Protein AF-A0A1D8IPG1-F1 (afdb_monomer)

InterPro domains:
  IPR022675 Glucose-6-phosphate dehydrogenase, C-terminal [PF02781] (2-100)

Mean predicted aligned error: 6.24 Å

Radius of gyration: 19.74 Å; Cα contacts (8 Å, |Δi|>4): 191; chains: 1; bounding box: 50×39×51 Å

Organism: NCBI:txid2819280

Secondary structure (DSSP, 8-state):
-EEE--TTGGGSTT--TT----SEEE--EE--SGGGTT-EE--EEESS-SS--EEEEEEPPPPSS-SSTT-S-SSS--SEEEEEEESS-EEEEEEEEEPSSSS--EEEEE--B-----

Foldseek 3Di:
DDFDDDPCNCVDPPHPVPDPDGQKDWDWDADPDPVRVPNTDIDIDGPPDPDDWDKDKAADDQDPDDQFPCSPPPDDTAWIWIFTPPPATWTWTWHWDADPDPHRHTDTDIDTDHDDDD

Solvent-accessible surface area (backbone atoms only — not comparable to full-atom values): 7462 Å² total; per-residue (Å²): 120,49,74,39,64,59,95,62,54,52,72,40,90,93,43,50,81,84,61,84,72,68,41,26,43,38,42,81,40,73,52,98,42,87,92,34,62,96,43,72,50,70,61,71,53,64,61,94,56,101,65,87,67,44,70,48,80,46,77,44,79,72,69,92,69,74,85,29,85,56,56,68,63,92,69,77,81,53,40,29,39,39,36,31,66,33,88,55,66,36,47,25,53,26,42,73,40,78,46,92,69,93,57,61,38,58,47,81,44,72,49,77,47,79,71,80,83,128

Sequence (118 aa):
MVRGQYAGYRKEPGVARESDVEALCALRLFIASWRWQGRAVVPVSGKYLAASMANVMVELKPRPQKLFDDSVPMAGLANYLHLRLSPNLVVAPAARVERAGIESVGDLHEFYLRILVA

pLDDT: mean 89.09, std 10.63, range [51.56, 97.62]

Nearest PDB structures (foldseek):
  9emn-assembly1_D  TM=8.045E-01  e=1.980E-03  Synechocystis sp. PCC 6803 substr. Kazusa
  7uc2-assembly1_D  TM=8.934E-01  e=8.332E-03  Homo sapiens
  7snh-assembly1_D  TM=9.017E-01  e=1.161E-02  Homo sapiens
  1dpg-assembly1_B  TM=8.800E-01  e=3.916E-02  Leuconostoc mesenteroides
  2dpg-assembly1_A-2  TM=8.200E-01  e=4.373E-02  Leuconostoc mesenteroides

Structure (mmCIF, N/CA/C/O backbone):
data_AF-A0A1D8IPG1-F1
#
_entry.id   AF-A0A1D8IPG1-F1
#
loop_
_atom_site.group_PDB
_atom_site.id
_atom_site.type_symbol
_atom_site.label_atom_id
_atom_site.label_alt_id
_atom_site.label_comp_id
_atom_site.label_asym_id
_atom_site.label_entity_id
_atom_site.label_seq_id
_atom_site.pdbx_PDB_ins_code
_atom_site.Cartn_x
_atom_site.Cartn_y
_atom_site.Cartn_z
_atom_site.occupancy
_atom_site.B_iso_or_equiv
_atom_site.auth_seq_id
_atom_site.auth_comp_id
_atom_site.auth_asym_id
_atom_site.auth_atom_id
_atom_site.pdbx_PDB_model_num
ATOM 1 N N . MET A 1 1 ? -12.497 -8.182 0.496 1.00 93.44 1 MET A N 1
ATOM 2 C CA . MET A 1 1 ? -12.132 -7.258 1.590 1.00 93.44 1 MET A CA 1
ATOM 3 C C . MET A 1 1 ? -11.564 -8.089 2.722 1.00 93.44 1 MET A C 1
ATOM 5 O O . MET A 1 1 ? -12.099 -9.162 2.965 1.00 93.44 1 MET A O 1
ATOM 9 N N . VAL A 1 2 ? -10.504 -7.616 3.373 1.00 96.88 2 VAL A N 1
ATOM 10 C CA . VAL A 1 2 ? -9.969 -8.215 4.604 1.00 96.88 2 VAL A CA 1
ATOM 11 C C . VAL A 1 2 ? -10.180 -7.220 5.736 1.00 96.88 2 VAL A C 1
ATOM 13 O O . VAL A 1 2 ? -9.931 -6.028 5.564 1.00 96.88 2 VAL A O 1
ATOM 16 N N . ARG A 1 3 ? -10.662 -7.714 6.874 1.00 97.06 3 ARG A N 1
ATOM 17 C CA . ARG A 1 3 ? -10.938 -6.933 8.080 1.00 97.06 3 ARG A CA 1
ATOM 18 C C . ARG A 1 3 ? -10.275 -7.611 9.265 1.00 97.06 3 ARG A C 1
ATOM 20 O O . ARG A 1 3 ? -10.149 -8.834 9.274 1.00 97.06 3 ARG A O 1
ATOM 27 N N . GLY A 1 4 ? -9.841 -6.823 10.235 1.00 95.50 4 GLY A N 1
ATOM 28 C CA . GLY A 1 4 ? -9.163 -7.337 11.413 1.00 95.50 4 GLY A CA 1
ATOM 29 C C . GLY A 1 4 ? -9.410 -6.478 12.638 1.00 95.50 4 GLY A C 1
ATOM 30 O O . GLY A 1 4 ? -9.739 -5.296 12.548 1.00 95.50 4 GLY A O 1
ATOM 31 N N . GLN A 1 5 ? -9.215 -7.093 13.793 1.00 97.19 5 GLN A N 1
ATOM 32 C CA . GLN A 1 5 ? -9.272 -6.461 15.098 1.00 97.19 5 GLN A CA 1
ATOM 33 C C . GLN A 1 5 ? -8.048 -6.948 15.880 1.00 97.19 5 GLN A C 1
ATOM 35 O O . GLN A 1 5 ? -7.743 -8.141 15.854 1.00 97.19 5 GLN A O 1
ATOM 40 N N . TYR A 1 6 ? -7.295 -6.043 16.511 1.00 96.06 6 TYR A N 1
ATOM 41 C CA . TYR A 1 6 ? -6.081 -6.437 17.228 1.00 96.06 6 TYR A CA 1
ATOM 42 C C . TYR A 1 6 ? -6.417 -7.149 18.543 1.00 96.06 6 TYR A C 1
ATOM 44 O O . TYR A 1 6 ? -7.470 -6.930 19.152 1.00 96.06 6 TYR A O 1
ATOM 52 N N . ALA A 1 7 ? -5.496 -7.998 19.001 1.00 95.31 7 ALA A N 1
ATOM 53 C CA . ALA A 1 7 ? -5.647 -8.712 20.261 1.00 95.31 7 ALA A CA 1
ATOM 54 C C . ALA A 1 7 ? -5.772 -7.722 21.431 1.00 95.31 7 ALA A C 1
ATOM 56 O O . ALA A 1 7 ? -4.876 -6.922 21.675 1.00 95.31 7 ALA A O 1
ATOM 57 N N . GLY A 1 8 ? -6.887 -7.789 22.161 1.00 94.75 8 GLY A N 1
ATOM 58 C CA . GLY A 1 8 ? -7.164 -6.898 23.290 1.00 94.75 8 GLY A CA 1
ATOM 59 C C . GLY A 1 8 ? -8.069 -5.703 22.981 1.00 94.75 8 GLY A C 1
ATOM 60 O O . GLY A 1 8 ? -8.500 -5.064 23.930 1.00 94.75 8 GLY A O 1
ATOM 61 N N . TYR A 1 9 ? -8.458 -5.454 21.724 1.00 96.44 9 TYR A N 1
ATOM 62 C CA . TYR A 1 9 ? -9.351 -4.336 21.365 1.00 96.44 9 TYR A CA 1
ATOM 63 C C . TYR A 1 9 ? -10.650 -4.285 22.190 1.00 96.44 9 TYR A C 1
ATOM 65 O O . TYR A 1 9 ? -11.039 -3.235 22.683 1.00 96.44 9 TYR A O 1
ATOM 73 N N . ARG A 1 10 ? -11.298 -5.434 22.424 1.00 96.19 10 ARG A N 1
ATOM 74 C CA . ARG A 1 10 ? -12.523 -5.543 23.249 1.00 96.19 10 ARG A CA 1
ATOM 75 C C . ARG A 1 10 ? -12.315 -5.271 24.744 1.00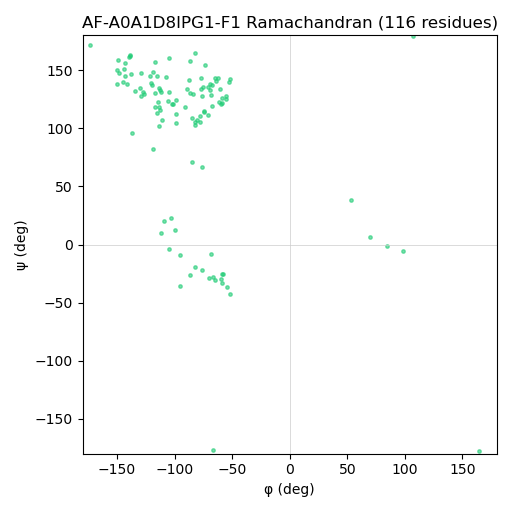 96.19 10 ARG A C 1
ATOM 77 O O . ARG A 1 10 ? -13.284 -5.244 25.494 1.00 96.19 10 ARG A O 1
ATOM 84 N N . LYS A 1 11 ? -11.063 -5.138 25.191 1.00 96.19 11 LYS A N 1
ATOM 85 C CA . LYS A 1 11 ? -10.704 -4.783 26.572 1.00 96.19 11 LYS A CA 1
ATOM 86 C C . LYS A 1 11 ? -10.464 -3.280 26.738 1.00 96.19 11 LYS A C 1
ATOM 88 O O . LYS A 1 11 ? -10.301 -2.836 27.870 1.00 96.19 11 LYS A O 1
ATOM 93 N N . GLU A 1 12 ? -10.417 -2.517 25.645 1.00 96.06 12 GLU A N 1
ATOM 94 C CA . GLU A 1 12 ? -10.227 -1.069 25.694 1.00 96.06 12 GLU A CA 1
ATOM 95 C C . GLU A 1 12 ? -11.412 -0.377 26.388 1.00 96.06 12 GLU A C 1
ATOM 97 O O . GLU A 1 12 ? -12.568 -0.773 26.180 1.00 96.06 12 GLU A O 1
ATOM 102 N N . PRO A 1 13 ? -11.168 0.685 27.176 1.00 96.44 13 PRO A N 1
ATOM 103 C CA . PRO A 1 13 ? -12.237 1.470 27.779 1.00 96.44 13 PRO A CA 1
ATOM 104 C C . PRO A 1 13 ? -13.215 1.999 26.720 1.00 96.44 13 PRO A C 1
ATOM 106 O O . PRO A 1 13 ? -12.817 2.630 25.743 1.00 96.44 13 PRO A O 1
ATOM 109 N N . GLY A 1 14 ? -14.510 1.752 26.920 1.00 95.31 14 GLY A N 1
ATOM 110 C CA . GLY A 1 14 ? -15.569 2.208 26.012 1.00 95.31 14 GLY A CA 1
ATOM 111 C C . GLY A 1 14 ? -15.834 1.304 24.801 1.00 95.31 14 GLY A C 1
ATOM 112 O O . GLY A 1 14 ? -16.754 1.592 24.038 1.00 95.31 14 GLY A O 1
ATOM 113 N N . VAL A 1 15 ? -15.100 0.198 24.625 1.00 96.25 15 VAL A N 1
ATOM 114 C CA . VAL A 1 15 ? -15.393 -0.795 23.578 1.00 96.25 15 VAL A CA 1
ATOM 115 C C . VAL A 1 15 ? -16.365 -1.857 24.102 1.00 96.25 15 VAL A C 1
ATOM 117 O O . VAL A 1 15 ? -16.200 -2.398 25.194 1.00 96.25 15 VAL A O 1
ATOM 120 N N . ALA A 1 16 ? -17.394 -2.181 23.314 1.00 96.62 16 ALA A N 1
ATOM 121 C CA . ALA A 1 16 ? -18.336 -3.247 23.651 1.00 96.62 16 ALA A CA 1
ATOM 122 C C . ALA A 1 16 ? -17.641 -4.623 23.682 1.00 96.62 16 ALA A C 1
ATOM 124 O O . ALA A 1 16 ? -16.835 -4.940 22.806 1.00 96.62 16 ALA A O 1
ATOM 125 N N . ARG A 1 17 ? -18.008 -5.477 24.650 1.00 94.31 17 ARG A N 1
ATOM 126 C CA . ARG A 1 17 ? -17.403 -6.816 24.830 1.00 94.31 17 ARG A CA 1
ATOM 127 C C . ARG A 1 17 ? -17.547 -7.707 23.592 1.00 94.31 17 ARG A C 1
ATOM 129 O O . ARG A 1 17 ? -16.622 -8.445 23.278 1.00 94.31 17 ARG A O 1
ATOM 136 N N . GLU A 1 18 ? -18.649 -7.557 22.859 1.00 95.69 18 GLU A N 1
ATOM 137 C CA . GLU A 1 18 ? -18.935 -8.273 21.607 1.00 95.69 18 GLU A CA 1
ATOM 138 C C . GLU A 1 18 ? -18.723 -7.401 20.358 1.00 95.69 18 GLU A C 1
ATOM 140 O O . GLU A 1 18 ? -19.313 -7.651 19.312 1.00 95.69 18 GLU A O 1
ATOM 145 N N . SER A 1 19 ? -17.905 -6.344 20.450 1.00 96.12 19 SER A N 1
ATOM 146 C CA . SER A 1 19 ? -17.660 -5.446 19.318 1.00 96.12 19 SER A CA 1
ATOM 147 C C . SER A 1 19 ? -17.088 -6.197 18.109 1.00 96.12 19 SER A C 1
ATOM 149 O O . SER A 1 19 ? -16.044 -6.857 18.201 1.00 96.12 19 SER A O 1
ATOM 151 N N . ASP A 1 20 ? -17.755 -6.032 16.968 1.00 93.50 20 ASP A N 1
ATOM 152 C CA . ASP A 1 20 ? -17.308 -6.473 15.640 1.00 93.50 20 ASP A CA 1
ATOM 153 C C . ASP A 1 20 ? -16.684 -5.321 14.828 1.00 93.50 20 ASP A C 1
ATOM 155 O O . ASP A 1 20 ? -16.466 -5.430 13.626 1.00 93.50 20 ASP A O 1
ATOM 159 N N . VAL A 1 21 ? -16.390 -4.188 15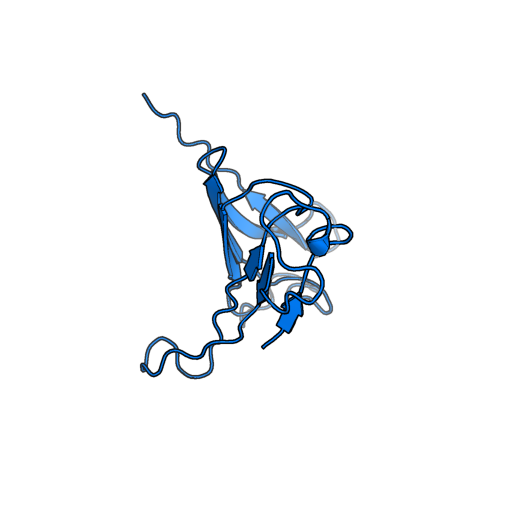.480 1.00 95.38 21 VAL A N 1
ATOM 160 C CA . VAL A 1 21 ? -15.762 -3.038 14.819 1.00 95.38 21 VAL A CA 1
ATOM 161 C C . VAL A 1 21 ? -14.324 -3.369 14.440 1.00 95.38 21 VAL A C 1
ATOM 163 O O . VAL A 1 21 ? -13.528 -3.870 15.242 1.00 95.38 21 VAL A O 1
ATOM 166 N N . GLU A 1 22 ? -13.977 -3.040 13.208 1.00 94.06 22 GLU A N 1
ATOM 167 C CA . GLU A 1 22 ? -12.663 -3.263 12.645 1.00 94.06 22 GLU A CA 1
ATOM 168 C C . GLU A 1 22 ? -11.639 -2.255 13.173 1.00 94.06 22 GLU A C 1
ATOM 170 O O . GLU A 1 22 ? -11.860 -1.044 13.186 1.00 94.06 22 GLU A O 1
ATOM 175 N N . ALA A 1 23 ? -10.459 -2.752 13.535 1.00 95.44 23 ALA A N 1
ATOM 176 C CA . ALA A 1 23 ? -9.278 -1.933 13.800 1.00 95.44 23 ALA A CA 1
ATOM 177 C C . ALA A 1 23 ? -8.249 -1.998 12.655 1.00 95.44 23 ALA A C 1
ATOM 179 O O . ALA A 1 23 ? -7.232 -1.310 12.719 1.00 95.44 23 ALA A O 1
ATOM 180 N N . LEU A 1 24 ? -8.503 -2.818 11.629 1.00 97.00 24 LEU A N 1
ATOM 181 C CA . LEU A 1 24 ? -7.721 -2.960 10.404 1.00 97.00 24 LEU A CA 1
ATOM 182 C C . LEU A 1 24 ? -8.647 -3.245 9.219 1.00 97.00 24 LEU A C 1
ATOM 184 O O . LEU A 1 24 ? -9.559 -4.066 9.323 1.00 97.00 24 LEU A O 1
ATOM 188 N N . CYS A 1 25 ? -8.362 -2.639 8.068 1.00 97.38 25 CYS A N 1
ATOM 189 C CA . CYS A 1 25 ? -9.038 -2.929 6.810 1.00 97.38 25 CYS A CA 1
ATOM 190 C C . CYS A 1 25 ? -8.055 -2.910 5.633 1.00 97.38 25 CYS A C 1
ATOM 192 O O . CYS A 1 25 ? -7.205 -2.023 5.532 1.00 97.38 25 CYS A O 1
ATOM 194 N N . ALA A 1 26 ? -8.202 -3.879 4.729 1.00 97.56 26 ALA A N 1
ATOM 195 C CA . ALA A 1 26 ? -7.542 -3.912 3.432 1.00 97.56 26 ALA A CA 1
ATOM 196 C C . ALA A 1 26 ? -8.572 -4.171 2.324 1.00 97.56 26 ALA A C 1
ATOM 198 O O . ALA A 1 26 ? -9.351 -5.136 2.360 1.00 97.56 26 ALA A O 1
ATOM 199 N N . LEU A 1 27 ? -8.565 -3.307 1.312 1.00 97.62 27 LEU A N 1
ATOM 200 C CA . LEU A 1 27 ? -9.502 -3.354 0.193 1.00 97.62 27 LEU A CA 1
ATOM 201 C C . LEU A 1 27 ? -8.748 -3.570 -1.108 1.00 97.62 27 LEU A C 1
ATOM 203 O O . LEU A 1 27 ? -7.636 -3.097 -1.267 1.00 97.62 27 LEU A O 1
ATOM 207 N N . ARG A 1 28 ? -9.376 -4.249 -2.067 1.00 97.31 28 ARG A N 1
ATOM 208 C CA . ARG A 1 28 ? -8.919 -4.266 -3.456 1.00 97.31 28 ARG A CA 1
ATOM 209 C C . ARG A 1 28 ? -9.943 -3.495 -4.266 1.00 97.31 28 ARG A C 1
ATOM 211 O O . ARG A 1 28 ? -11.056 -3.977 -4.452 1.00 97.31 28 ARG A O 1
ATOM 218 N N . LEU A 1 29 ? -9.577 -2.293 -4.684 1.00 97.25 29 LEU A N 1
ATOM 219 C CA . LEU A 1 29 ? -10.455 -1.371 -5.390 1.00 97.25 29 LEU A CA 1
ATOM 220 C C . LEU A 1 29 ? -10.043 -1.286 -6.854 1.00 97.25 29 LEU A C 1
ATOM 22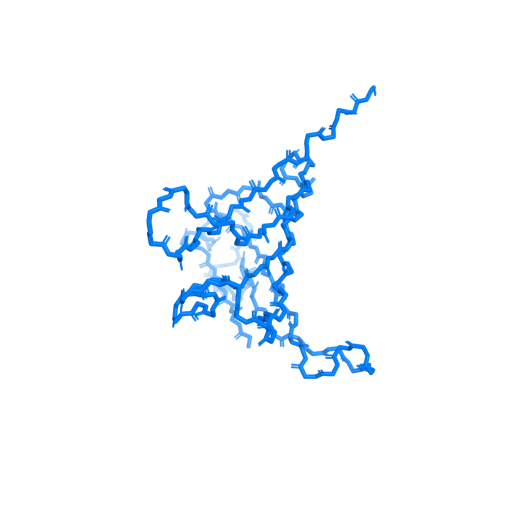2 O O . LEU A 1 29 ? -8.857 -1.314 -7.171 1.00 97.25 29 LEU A O 1
ATOM 226 N N . PHE A 1 30 ? -11.022 -1.149 -7.739 1.00 96.69 30 PHE A N 1
ATOM 227 C CA . PHE A 1 30 ? -10.796 -0.854 -9.148 1.00 96.69 30 PHE A CA 1
ATOM 228 C C . PHE A 1 30 ? -11.422 0.496 -9.459 1.00 96.69 30 PHE A C 1
ATOM 230 O O . PHE A 1 30 ? -12.573 0.749 -9.109 1.00 96.69 30 PHE A O 1
ATOM 237 N N . ILE A 1 31 ? -10.654 1.367 -10.106 1.00 96.12 31 ILE A N 1
ATOM 238 C CA . ILE A 1 31 ? -11.136 2.679 -10.527 1.00 96.12 31 ILE A CA 1
ATOM 239 C C . ILE A 1 31 ? -11.683 2.522 -11.944 1.00 96.12 31 ILE A C 1
ATOM 241 O O . ILE A 1 31 ? -10.948 2.159 -12.862 1.00 96.12 31 ILE A O 1
ATOM 245 N N . ALA A 1 32 ? -12.978 2.789 -12.116 1.00 95.88 32 ALA A N 1
ATOM 246 C CA . ALA A 1 32 ? -13.673 2.689 -13.396 1.00 95.88 32 ALA A CA 1
ATOM 247 C C . ALA A 1 32 ? -13.340 3.884 -14.307 1.00 95.88 32 ALA A C 1
ATOM 249 O O . ALA A 1 32 ? -14.177 4.737 -14.589 1.00 95.88 32 ALA A O 1
ATOM 250 N N . SER A 1 33 ? -12.088 3.969 -14.750 1.00 96.06 33 SER A N 1
ATOM 251 C CA . SER A 1 33 ? -11.652 4.935 -15.755 1.00 96.06 33 SER A CA 1
ATOM 252 C C . SER A 1 33 ? -10.607 4.332 -16.685 1.00 96.06 33 SER A C 1
ATOM 254 O O . SER A 1 33 ? -9.890 3.398 -16.320 1.00 96.06 33 SER A O 1
ATOM 256 N N . TRP A 1 34 ? -10.498 4.890 -17.893 1.00 96.12 34 TRP A N 1
ATOM 257 C CA . TRP A 1 34 ? -9.587 4.401 -18.936 1.00 96.12 34 TRP A CA 1
ATOM 258 C C . TRP A 1 34 ? -8.131 4.298 -18.451 1.00 96.12 34 TRP A C 1
ATOM 260 O O . TRP A 1 34 ? -7.415 3.360 -18.787 1.00 96.12 34 TRP A O 1
ATOM 270 N N . ARG A 1 35 ? -7.698 5.238 -17.602 1.00 95.62 35 ARG A N 1
ATOM 271 C CA . ARG A 1 35 ? -6.328 5.311 -17.080 1.00 95.62 35 ARG A CA 1
ATOM 272 C C . ARG A 1 35 ? -5.999 4.181 -16.102 1.00 95.62 35 ARG A C 1
ATOM 274 O O . ARG A 1 35 ? -4.834 3.800 -15.999 1.00 95.62 35 ARG A O 1
ATOM 281 N N . TRP A 1 36 ? -7.003 3.671 -15.388 1.00 93.44 36 TRP A N 1
ATOM 282 C CA . TRP A 1 36 ? -6.866 2.668 -14.324 1.00 93.44 36 TRP A CA 1
ATOM 283 C C . TRP A 1 36 ? -7.477 1.311 -14.691 1.00 93.44 36 TRP A C 1
ATOM 285 O O . TRP A 1 36 ? -7.572 0.420 -13.846 1.00 93.44 36 TRP A O 1
ATOM 295 N N . GLN A 1 37 ? -7.864 1.121 -15.952 1.00 94.50 37 GLN A N 1
ATOM 296 C CA . GLN A 1 37 ? -8.485 -0.112 -16.414 1.00 94.50 37 GLN A CA 1
ATOM 297 C C . GLN A 1 37 ? -7.608 -1.336 -16.099 1.00 94.50 37 GLN A C 1
ATOM 299 O O . GLN A 1 37 ? -6.425 -1.400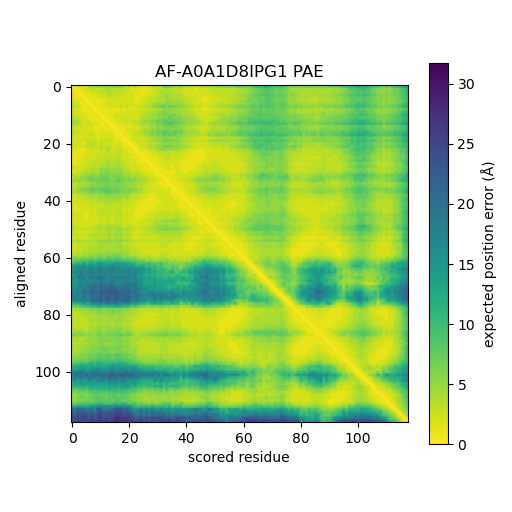 -16.444 1.00 94.50 37 GLN A O 1
ATOM 304 N N . GLY A 1 38 ? -8.196 -2.309 -15.397 1.00 92.56 38 GLY A N 1
ATOM 305 C CA . GLY A 1 38 ? -7.516 -3.538 -14.979 1.00 92.56 38 GLY A CA 1
ATOM 306 C C . GLY A 1 38 ? -6.444 -3.356 -13.895 1.00 92.56 38 GLY A C 1
ATOM 307 O O . GLY A 1 38 ? -5.746 -4.317 -13.576 1.00 92.56 38 GLY A O 1
ATOM 308 N N . ARG A 1 39 ? -6.287 -2.156 -13.315 1.00 94.31 39 ARG A N 1
ATOM 309 C CA . ARG A 1 39 ? -5.319 -1.872 -12.245 1.00 94.31 39 ARG A CA 1
ATOM 310 C C . ARG A 1 39 ? -6.043 -1.725 -10.913 1.00 94.31 39 ARG A C 1
ATOM 312 O O . ARG A 1 39 ? -6.944 -0.904 -10.774 1.00 94.31 39 ARG A O 1
ATOM 319 N N . ALA A 1 40 ? -5.640 -2.539 -9.942 1.00 95.19 40 ALA A N 1
ATOM 320 C CA . ALA A 1 40 ? -6.180 -2.464 -8.595 1.00 95.19 40 ALA A CA 1
ATOM 321 C C . ALA A 1 40 ? -5.396 -1.452 -7.751 1.00 95.19 40 ALA A C 1
ATOM 323 O O . ALA A 1 40 ? -4.170 -1.403 -7.825 1.00 95.19 40 ALA A O 1
ATOM 324 N N . VAL A 1 41 ? -6.107 -0.705 -6.913 1.00 96.31 41 VAL A N 1
ATOM 325 C CA . VAL A 1 41 ? -5.544 0.070 -5.806 1.00 96.31 41 VAL A CA 1
ATOM 326 C C . VAL A 1 41 ? -5.861 -0.678 -4.518 1.00 96.31 41 VAL A C 1
ATOM 328 O O . VAL A 1 41 ? -7.000 -1.104 -4.310 1.00 96.31 41 VAL A O 1
ATOM 331 N N . VAL A 1 42 ? -4.851 -0.866 -3.669 1.00 96.94 42 VAL A N 1
ATOM 332 C CA . VAL A 1 42 ? -4.976 -1.649 -2.434 1.00 96.94 42 VAL A CA 1
ATOM 333 C C . VAL A 1 42 ? -4.694 -0.762 -1.222 1.00 96.94 42 VAL A C 1
ATOM 335 O O . VAL A 1 42 ? -3.563 -0.742 -0.741 1.00 96.94 42 VAL A O 1
ATOM 338 N N . PRO A 1 43 ? -5.675 0.020 -0.733 1.00 96.94 43 PRO A N 1
ATOM 339 C CA . PRO A 1 43 ? -5.497 0.744 0.514 1.00 96.94 43 PRO A CA 1
ATOM 340 C C . PRO A 1 43 ? -5.515 -0.237 1.690 1.00 96.94 43 PRO A C 1
ATOM 342 O O . PRO A 1 43 ? -6.374 -1.122 1.771 1.00 96.94 43 PRO A O 1
ATOM 345 N N . VAL A 1 44 ? -4.575 -0.041 2.612 1.00 97.00 44 VAL A N 1
ATOM 346 C CA . VAL A 1 44 ? -4.500 -0.745 3.892 1.00 97.00 44 VAL A CA 1
ATOM 347 C C . VAL A 1 44 ? -4.397 0.298 4.994 1.00 97.00 44 VAL A C 1
ATOM 349 O O . VAL A 1 44 ? -3.590 1.220 4.908 1.00 97.00 44 VAL A O 1
ATOM 352 N N . SER A 1 45 ? -5.219 0.162 6.028 1.00 97.31 45 SER A N 1
ATOM 353 C CA . SER A 1 45 ? -5.175 1.024 7.207 1.00 97.31 45 SER A CA 1
ATOM 354 C C . SER A 1 45 ? -5.477 0.207 8.454 1.00 97.31 45 SER A C 1
ATOM 356 O O . SER A 1 45 ? -6.281 -0.725 8.404 1.00 97.31 45 SER A O 1
ATOM 358 N N . GLY A 1 46 ? -4.842 0.545 9.574 1.00 97.00 46 GLY A N 1
ATOM 359 C CA . GLY A 1 46 ? -5.129 -0.097 10.847 1.00 97.00 46 GLY A CA 1
ATOM 360 C C . GLY A 1 46 ? -4.422 0.535 12.040 1.00 97.00 46 GLY A C 1
ATOM 361 O O . GLY A 1 46 ? -3.563 1.403 11.892 1.00 97.00 46 GLY A O 1
ATOM 362 N N . LYS A 1 47 ? -4.806 0.082 13.234 1.00 95.94 47 LYS A N 1
ATOM 363 C CA . LYS A 1 47 ? -4.202 0.432 14.528 1.00 95.94 47 LYS A CA 1
ATOM 364 C C . LYS A 1 47 ? -3.346 -0.722 15.051 1.00 95.94 47 LYS A C 1
ATOM 366 O O . LYS A 1 47 ? -3.534 -1.861 14.634 1.00 95.94 47 LYS A O 1
ATOM 371 N N . TYR A 1 48 ? -2.429 -0.419 15.977 1.00 95.38 48 TYR A N 1
ATOM 372 C CA . TYR A 1 48 ? -1.486 -1.395 16.550 1.00 95.38 48 TYR A CA 1
ATOM 373 C C . TYR A 1 48 ? -0.688 -2.164 15.480 1.00 95.38 48 TYR A C 1
ATOM 375 O O . TYR A 1 48 ? -0.426 -3.358 15.597 1.00 95.38 48 TYR A O 1
ATOM 383 N N . LEU A 1 49 ? -0.310 -1.452 14.416 1.00 95.38 49 LEU A N 1
ATOM 384 C CA . LEU A 1 49 ? 0.607 -1.940 13.391 1.00 95.38 49 LEU A CA 1
ATOM 385 C C . LEU A 1 49 ? 2.063 -1.760 13.842 1.00 95.38 49 LEU A C 1
ATOM 387 O O . LEU A 1 49 ? 2.347 -0.994 14.760 1.00 95.38 49 LEU A O 1
ATOM 391 N N . ALA A 1 50 ? 2.992 -2.430 13.155 1.00 95.31 50 ALA A N 1
ATOM 392 C CA . ALA A 1 50 ? 4.421 -2.397 13.478 1.00 95.31 50 ALA A CA 1
ATOM 393 C C . ALA A 1 50 ? 5.041 -0.984 13.455 1.00 95.31 50 ALA A C 1
ATOM 395 O O . ALA A 1 50 ? 6.039 -0.743 14.129 1.00 95.31 50 ALA A O 1
ATOM 396 N N . ALA A 1 51 ? 4.465 -0.052 12.689 1.00 95.38 51 ALA A N 1
ATOM 397 C CA . ALA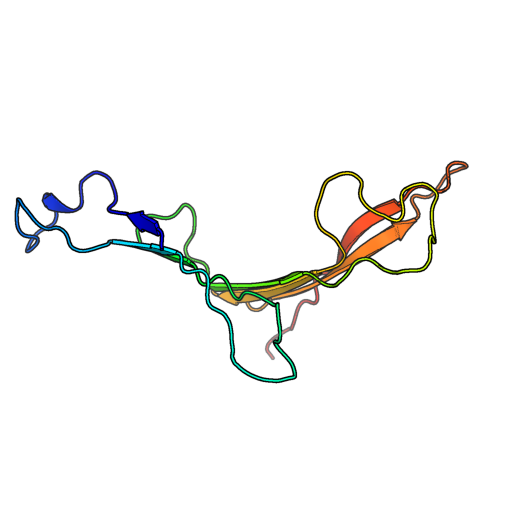 A 1 51 ? 4.896 1.340 12.637 1.00 95.38 51 ALA A CA 1
ATOM 398 C C . ALA A 1 51 ? 3.722 2.280 12.327 1.00 95.38 51 ALA A C 1
ATOM 400 O O . ALA A 1 51 ? 2.795 1.915 11.601 1.00 95.38 51 ALA A O 1
ATOM 401 N N . SER A 1 52 ? 3.800 3.515 12.832 1.00 96.44 52 SER A N 1
ATOM 402 C CA . SER A 1 52 ? 2.938 4.616 12.392 1.00 96.44 52 SER A CA 1
ATOM 403 C C . SER A 1 52 ? 3.525 5.225 11.121 1.00 96.44 52 SER A C 1
ATOM 405 O O . SER A 1 52 ? 4.562 5.888 11.163 1.00 96.44 52 SER A O 1
ATOM 407 N N . MET A 1 53 ? 2.903 4.943 9.978 1.00 96.25 53 MET A N 1
ATOM 408 C CA . MET A 1 53 ? 3.394 5.369 8.671 1.00 96.25 53 MET A CA 1
ATOM 409 C C . MET A 1 53 ? 2.229 5.581 7.709 1.00 96.25 53 MET A C 1
ATOM 411 O O . MET A 1 53 ? 1.316 4.759 7.642 1.00 96.25 53 MET A O 1
ATOM 415 N N . ALA A 1 54 ? 2.300 6.651 6.924 1.00 97.38 54 ALA A N 1
ATOM 416 C CA . ALA A 1 54 ? 1.480 6.825 5.734 1.00 97.38 54 ALA A CA 1
ATOM 417 C C . ALA A 1 54 ? 2.399 6.780 4.515 1.00 97.38 54 ALA A C 1
ATOM 419 O O . ALA A 1 54 ? 3.267 7.641 4.362 1.00 97.38 54 ALA A O 1
ATOM 420 N N . ASN A 1 55 ? 2.238 5.774 3.658 1.00 96.06 55 ASN A N 1
ATOM 421 C CA . ASN A 1 55 ? 2.992 5.668 2.418 1.00 96.06 55 ASN A CA 1
ATOM 422 C C . ASN A 1 55 ? 2.118 5.212 1.246 1.00 96.06 55 ASN A C 1
ATOM 424 O O . ASN A 1 55 ? 1.017 4.689 1.411 1.00 96.06 55 ASN A O 1
ATOM 428 N N . VAL A 1 56 ? 2.628 5.451 0.045 1.00 97.19 56 VAL A N 1
ATOM 429 C CA . VAL A 1 56 ? 2.069 4.995 -1.221 1.00 97.19 56 VAL A CA 1
ATOM 430 C C . VAL A 1 56 ? 3.180 4.270 -1.961 1.00 97.19 56 VAL A C 1
ATOM 432 O O . VAL A 1 56 ? 4.282 4.797 -2.108 1.00 97.19 56 VAL A O 1
ATOM 435 N N . MET A 1 57 ? 2.878 3.065 -2.432 1.00 96.06 57 MET A N 1
ATOM 436 C CA . MET A 1 57 ? 3.758 2.290 -3.296 1.00 96.06 57 MET A CA 1
ATOM 437 C C . MET A 1 57 ? 3.097 2.153 -4.663 1.00 96.06 57 MET A C 1
ATOM 439 O O . MET A 1 57 ? 1.974 1.659 -4.764 1.00 96.06 57 MET A O 1
ATOM 443 N N . VAL A 1 58 ? 3.784 2.594 -5.714 1.00 95.50 58 VAL A N 1
ATOM 444 C CA . VAL A 1 58 ? 3.334 2.438 -7.100 1.00 95.50 58 VAL A CA 1
ATOM 445 C C . VAL A 1 58 ? 4.292 1.502 -7.813 1.00 95.50 58 VAL A C 1
ATOM 447 O O . VAL A 1 58 ? 5.379 1.911 -8.209 1.00 95.50 58 VAL A O 1
ATOM 450 N N . GLU A 1 59 ? 3.888 0.251 -7.994 1.00 92.88 59 GLU A N 1
ATOM 451 C CA . GLU A 1 59 ? 4.636 -0.697 -8.816 1.00 92.88 59 GLU A CA 1
ATOM 452 C C . GLU A 1 59 ? 4.418 -0.397 -10.306 1.00 92.88 59 GLU A C 1
ATOM 454 O O . GLU A 1 59 ? 3.285 -0.265 -10.788 1.00 92.88 59 GLU A O 1
ATOM 459 N N . LEU A 1 60 ? 5.514 -0.262 -11.047 1.00 90.81 60 LEU A N 1
ATOM 460 C CA . LEU A 1 60 ? 5.504 -0.026 -12.484 1.00 90.81 60 LEU A CA 1
ATOM 461 C C . LEU A 1 60 ? 5.431 -1.356 -13.233 1.00 90.81 60 LEU A C 1
ATOM 463 O O . LEU A 1 60 ? 5.808 -2.412 -12.733 1.00 90.81 60 LEU A O 1
ATOM 467 N N . LYS A 1 61 ? 4.960 -1.316 -14.481 1.00 86.69 61 LYS A N 1
ATOM 468 C CA . LYS A 1 61 ? 5.017 -2.508 -15.332 1.00 86.69 61 LYS A CA 1
ATOM 469 C C . LYS A 1 61 ? 6.488 -2.901 -15.554 1.00 86.69 61 LYS A C 1
ATOM 471 O O . LYS A 1 61 ? 7.310 -2.001 -15.758 1.00 86.69 61 LYS A O 1
ATOM 476 N N . PRO A 1 62 ? 6.811 -4.206 -15.600 1.00 80.88 62 PRO A N 1
ATOM 477 C CA . PRO A 1 62 ? 8.115 -4.666 -16.059 1.00 80.88 62 PRO A CA 1
ATOM 478 C C . PRO A 1 62 ? 8.456 -4.056 -17.420 1.00 80.88 62 PRO A C 1
ATOM 480 O O . PRO A 1 62 ? 7.574 -3.884 -18.271 1.00 80.88 62 PRO A O 1
ATOM 483 N N . ARG A 1 63 ? 9.729 -3.708 -17.630 1.00 72.88 63 ARG A N 1
ATOM 484 C CA . ARG A 1 63 ? 10.160 -3.170 -18.922 1.00 72.88 63 ARG A CA 1
ATOM 485 C C . ARG A 1 63 ? 10.112 -4.275 -19.986 1.00 72.88 63 ARG A C 1
ATOM 487 O O . ARG A 1 63 ? 10.548 -5.385 -19.703 1.00 72.88 63 ARG A O 1
ATOM 494 N N . PRO A 1 64 ? 9.628 -3.983 -21.209 1.00 70.62 64 PRO A N 1
ATOM 495 C CA . PRO A 1 64 ? 9.650 -4.956 -22.304 1.00 70.62 64 PRO A CA 1
ATOM 496 C C . PRO A 1 64 ? 11.073 -5.333 -22.734 1.00 70.62 64 PRO A C 1
ATOM 498 O O . PRO A 1 64 ? 11.309 -6.442 -23.201 1.00 70.62 64 PRO A O 1
ATOM 501 N N . GLN A 1 65 ? 12.016 -4.397 -22.597 1.00 74.25 65 GLN A N 1
ATOM 502 C CA . GLN A 1 65 ? 13.407 -4.593 -22.982 1.00 74.25 65 GLN A CA 1
ATOM 503 C C . GLN A 1 65 ? 14.185 -5.291 -21.869 1.00 74.25 65 GLN A C 1
ATOM 505 O O . GLN A 1 65 ? 14.200 -4.826 -20.725 1.00 74.25 65 GLN A O 1
ATOM 510 N N . LYS A 1 66 ? 14.891 -6.361 -22.244 1.00 75.56 66 LYS A N 1
ATOM 511 C CA . LYS A 1 66 ? 15.860 -7.015 -21.375 1.00 75.56 66 LYS A CA 1
ATOM 512 C C . LYS A 1 66 ? 17.172 -6.237 -21.392 1.00 75.56 66 LYS A C 1
ATOM 514 O O . LYS A 1 66 ? 17.856 -6.225 -22.407 1.00 75.56 66 LYS A O 1
ATOM 519 N N . LEU A 1 67 ? 17.470 -5.534 -20.303 1.00 76.19 67 LEU A N 1
ATOM 520 C CA . LEU A 1 67 ? 18.727 -4.785 -20.153 1.00 76.19 67 LEU A CA 1
ATOM 521 C C . LEU A 1 67 ? 19.866 -5.649 -19.600 1.00 76.19 67 LEU A C 1
ATOM 523 O O . LEU A 1 67 ? 21.018 -5.364 -19.879 1.00 76.19 67 LEU A O 1
ATOM 527 N N . PHE A 1 68 ? 19.505 -6.687 -18.847 1.00 78.31 68 PHE A N 1
ATOM 528 C CA . PHE A 1 68 ? 20.365 -7.626 -18.127 1.00 78.31 68 PHE A CA 1
ATOM 529 C C . PHE A 1 68 ? 19.771 -9.027 -18.296 1.00 78.31 68 PHE A C 1
ATOM 531 O O . PHE A 1 68 ? 18.569 -9.153 -18.583 1.00 78.31 68 PHE A O 1
ATOM 538 N N . ASP A 1 69 ? 20.551 -10.073 -18.065 1.00 76.19 69 ASP A N 1
ATOM 539 C CA . ASP A 1 69 ? 20.102 -11.462 -18.207 1.00 76.19 69 ASP A CA 1
ATOM 540 C C . ASP A 1 69 ? 18.915 -11.784 -17.279 1.00 76.19 69 ASP A C 1
ATOM 542 O O . ASP A 1 69 ? 18.013 -12.543 -17.640 1.00 76.19 69 ASP A O 1
ATOM 546 N N . ASP A 1 70 ? 18.837 -11.102 -16.133 1.00 76.81 70 ASP A N 1
ATOM 547 C CA . ASP A 1 70 ? 17.788 -11.222 -15.113 1.00 76.81 70 ASP A CA 1
ATOM 548 C C . ASP A 1 70 ? 16.856 -9.988 -15.035 1.00 76.81 70 ASP A C 1
ATOM 550 O O . ASP A 1 70 ? 16.195 -9.727 -14.028 1.00 76.81 70 ASP A O 1
ATOM 554 N N . SER A 1 71 ? 16.813 -9.190 -16.103 1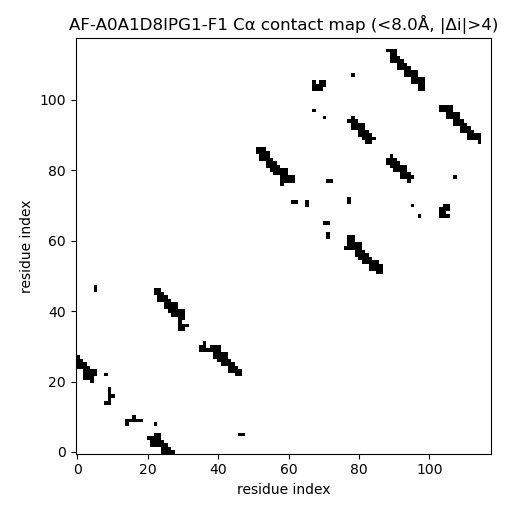.00 68.19 71 SER A N 1
ATOM 555 C CA . SER A 1 71 ? 16.074 -7.916 -16.177 1.00 68.19 71 SER A CA 1
ATOM 556 C C . SER A 1 71 ? 14.566 -8.010 -15.935 1.00 68.19 71 SER A C 1
ATOM 558 O O . SER A 1 71 ? 13.949 -7.020 -15.531 1.00 68.19 71 SER A O 1
ATOM 560 N N . VAL A 1 72 ? 13.967 -9.174 -16.184 1.00 68.50 72 VAL A N 1
ATOM 561 C CA . VAL A 1 72 ? 12.596 -9.483 -15.773 1.00 68.50 72 VAL A CA 1
ATOM 562 C C . VAL A 1 72 ? 12.694 -10.295 -14.484 1.00 68.50 72 VAL A C 1
ATOM 564 O O . VAL A 1 72 ? 13.169 -11.430 -14.542 1.00 68.50 72 VAL A O 1
ATOM 567 N N . PRO A 1 73 ? 12.259 -9.757 -13.329 1.00 63.69 73 PRO A N 1
ATOM 568 C CA . PRO A 1 73 ? 12.327 -10.500 -12.081 1.00 63.69 73 PRO A CA 1
ATOM 569 C C . PRO A 1 73 ? 11.524 -11.799 -12.209 1.00 63.69 73 PRO A C 1
ATOM 571 O O . PRO A 1 73 ? 10.323 -11.759 -12.471 1.00 63.69 73 PRO A O 1
ATOM 574 N N . MET A 1 74 ? 12.168 -12.953 -12.009 1.00 61.66 74 MET A N 1
ATOM 575 C CA . MET A 1 74 ? 11.443 -14.219 -11.818 1.00 61.66 74 MET A CA 1
ATOM 576 C C . MET A 1 74 ? 10.655 -14.214 -10.499 1.00 61.66 74 MET A C 1
ATOM 578 O O . MET A 1 74 ? 9.623 -14.871 -10.386 1.00 61.66 74 MET A O 1
ATOM 582 N N . ALA A 1 75 ? 11.138 -13.450 -9.517 1.00 59.47 75 ALA A N 1
ATOM 583 C CA . ALA A 1 75 ? 10.505 -13.172 -8.237 1.00 59.47 75 ALA A CA 1
ATOM 584 C C . ALA A 1 75 ? 10.909 -11.762 -7.769 1.00 59.47 75 ALA A C 1
ATOM 586 O O . ALA A 1 75 ? 12.026 -11.319 -8.038 1.00 59.47 75 ALA A O 1
ATOM 587 N N . GLY A 1 76 ? 10.015 -11.069 -7.060 1.00 67.69 76 GLY A N 1
ATOM 588 C CA . GLY A 1 76 ? 10.256 -9.724 -6.5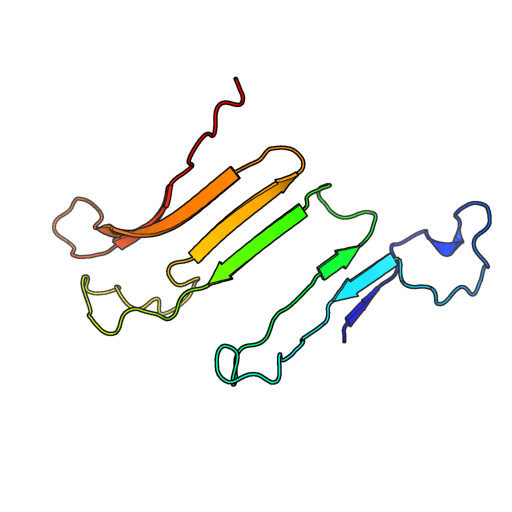25 1.00 67.69 76 GLY A CA 1
ATOM 589 C C . GLY A 1 76 ? 9.500 -8.613 -7.256 1.00 67.69 76 GLY A C 1
ATOM 590 O O . GLY A 1 76 ? 8.740 -8.864 -8.190 1.00 67.69 76 GLY A O 1
ATOM 591 N N . LEU A 1 77 ? 9.686 -7.380 -6.782 1.00 73.12 77 LEU A N 1
ATOM 592 C CA . LEU A 1 77 ? 9.026 -6.195 -7.331 1.00 73.12 77 LEU A CA 1
ATOM 593 C C . LEU A 1 77 ? 9.698 -5.751 -8.635 1.00 73.12 77 LEU A C 1
ATOM 595 O O . LEU A 1 77 ? 10.926 -5.785 -8.762 1.00 73.12 77 LEU A O 1
ATOM 599 N N . ALA A 1 78 ? 8.894 -5.272 -9.584 1.00 86.81 78 ALA A N 1
ATOM 600 C CA . ALA A 1 78 ? 9.405 -4.445 -10.673 1.00 86.81 78 ALA A CA 1
ATOM 601 C C . ALA A 1 78 ? 9.906 -3.085 -10.136 1.00 86.81 78 ALA A C 1
ATOM 603 O O . ALA A 1 78 ? 9.876 -2.814 -8.934 1.00 86.81 78 ALA A O 1
ATOM 604 N N . ASN A 1 79 ? 10.340 -2.192 -11.031 1.00 91.06 79 ASN A N 1
ATOM 605 C CA . ASN A 1 79 ? 10.594 -0.801 -10.649 1.00 91.06 79 ASN A CA 1
ATOM 606 C C . ASN A 1 79 ? 9.357 -0.226 -9.944 1.00 91.06 79 ASN A C 1
ATOM 608 O O . ASN A 1 79 ? 8.230 -0.458 -10.385 1.00 91.06 79 ASN A O 1
ATOM 612 N N . TYR A 1 80 ? 9.553 0.553 -8.888 1.00 94.19 80 TYR A N 1
ATOM 613 C CA . TYR A 1 80 ? 8.450 1.143 -8.138 1.00 94.19 80 TYR A CA 1
ATOM 614 C C . TYR A 1 80 ? 8.747 2.587 -7.747 1.00 94.19 80 TYR A C 1
ATOM 616 O O . TYR A 1 80 ? 9.887 3.037 -7.776 1.00 94.19 80 TYR A O 1
ATOM 624 N N . LEU A 1 81 ? 7.706 3.326 -7.385 1.00 95.94 81 LEU A N 1
ATOM 625 C CA . LEU A 1 81 ? 7.819 4.622 -6.731 1.00 95.94 81 LEU A CA 1
ATOM 626 C C . LEU A 1 81 ? 7.270 4.499 -5.315 1.00 95.94 81 LEU A C 1
ATOM 628 O O . LEU A 1 81 ? 6.086 4.212 -5.130 1.00 95.94 81 LEU A O 1
ATOM 632 N N . HIS A 1 82 ? 8.129 4.745 -4.334 1.00 95.81 82 HIS A N 1
ATOM 633 C CA . HIS A 1 82 ? 7.767 4.795 -2.930 1.00 95.81 82 HIS A CA 1
ATOM 634 C C . HIS A 1 82 ? 7.661 6.251 -2.484 1.00 95.81 82 HIS A C 1
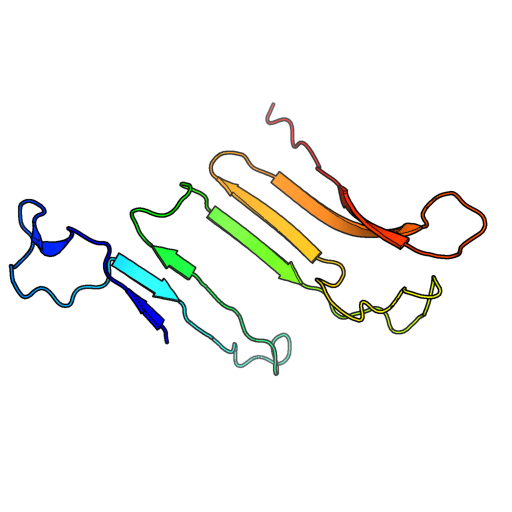ATOM 636 O O . HIS A 1 82 ? 8.605 7.037 -2.581 1.00 95.81 82 HIS A O 1
ATOM 642 N N . LEU A 1 83 ? 6.480 6.612 -1.998 1.00 95.56 83 LEU A N 1
ATOM 643 C CA . LEU A 1 83 ? 6.191 7.912 -1.414 1.00 95.56 83 LEU A CA 1
ATOM 644 C C . LEU A 1 83 ? 5.864 7.698 0.056 1.00 95.56 83 LEU A C 1
ATOM 646 O O . LEU A 1 83 ? 4.838 7.101 0.370 1.00 95.56 83 LEU A O 1
ATOM 650 N N . ARG A 1 84 ? 6.705 8.181 0.967 1.00 94.81 84 ARG A N 1
ATOM 651 C CA . ARG A 1 84 ? 6.370 8.228 2.395 1.00 94.81 84 ARG A CA 1
ATOM 652 C C . AR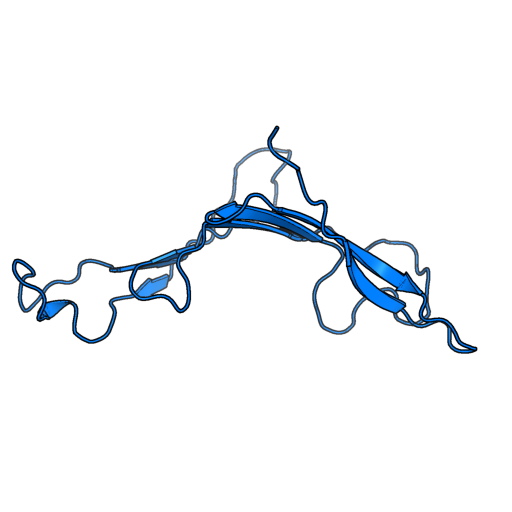G A 1 84 ? 5.899 9.630 2.721 1.00 94.81 84 ARG A C 1
ATOM 654 O O . ARG A 1 84 ? 6.615 10.583 2.453 1.00 94.81 84 ARG A O 1
ATOM 661 N N . LEU A 1 85 ? 4.701 9.748 3.275 1.00 94.25 85 LEU A N 1
ATOM 662 C CA . LEU A 1 85 ? 4.084 11.021 3.643 1.00 94.25 85 LEU A CA 1
ATOM 663 C C . LEU A 1 85 ? 4.324 11.350 5.119 1.00 94.25 85 LEU A C 1
ATOM 665 O O . LEU A 1 85 ? 4.519 12.507 5.470 1.00 94.25 85 LEU A O 1
ATOM 669 N N . SER A 1 86 ? 4.336 10.334 5.981 1.00 94.31 86 SER A N 1
ATOM 670 C CA . SER A 1 86 ? 4.639 10.473 7.405 1.00 94.31 86 SER A CA 1
ATOM 671 C C . SER A 1 86 ? 5.419 9.252 7.914 1.00 94.31 86 SER A C 1
ATOM 673 O O . SER A 1 86 ? 5.267 8.156 7.364 1.00 94.31 86 SER A O 1
ATOM 675 N N . PRO A 1 87 ? 6.277 9.405 8.940 1.00 92.69 87 PRO A N 1
ATOM 676 C CA . PRO A 1 87 ? 6.555 10.643 9.681 1.00 92.69 87 PRO A CA 1
ATOM 677 C C . PRO A 1 87 ? 7.451 11.638 8.929 1.00 92.69 87 PRO A C 1
ATOM 679 O O . PRO A 1 87 ? 7.392 12.828 9.204 1.00 92.69 87 PRO A O 1
ATOM 682 N N . ASN A 1 88 ? 8.237 11.166 7.961 1.00 90.25 88 ASN A N 1
ATOM 683 C CA . ASN A 1 88 ? 9.114 12.002 7.146 1.00 90.25 88 ASN A CA 1
ATOM 684 C C . ASN A 1 88 ? 8.711 11.885 5.682 1.00 90.25 88 ASN A C 1
ATOM 686 O O . ASN A 1 88 ? 8.479 10.769 5.203 1.00 90.25 88 ASN A O 1
ATOM 690 N N . LEU A 1 89 ? 8.683 13.021 4.985 1.00 92.38 89 LEU A N 1
ATOM 691 C CA . LEU A 1 89 ? 8.452 13.051 3.549 1.00 92.38 89 LEU A CA 1
ATOM 692 C C . LEU A 1 89 ? 9.640 12.408 2.824 1.00 92.38 89 LEU A C 1
ATOM 694 O O . LEU A 1 89 ? 10.772 12.881 2.929 1.00 92.38 89 LEU A O 1
ATOM 698 N N . VAL A 1 90 ? 9.377 11.332 2.087 1.00 93.50 90 VAL A N 1
ATOM 699 C CA . VAL A 1 90 ? 10.357 10.653 1.232 1.00 93.50 90 VAL A CA 1
ATOM 700 C C . VAL A 1 90 ? 9.751 10.457 -0.144 1.00 93.50 90 VAL A C 1
ATOM 702 O O . VAL A 1 90 ? 8.622 9.983 -0.269 1.00 93.50 90 VAL A O 1
ATOM 705 N N . VAL A 1 91 ? 10.538 10.768 -1.169 1.00 95.00 91 VAL A N 1
ATOM 706 C CA . VAL A 1 91 ? 10.273 10.365 -2.547 1.00 95.00 91 VAL A CA 1
ATOM 707 C C . VAL A 1 91 ? 11.417 9.459 -2.966 1.00 95.00 91 VAL A C 1
ATOM 709 O O . VAL A 1 91 ? 12.573 9.876 -2.958 1.00 95.00 91 VAL A O 1
ATOM 712 N N . ALA A 1 92 ? 11.106 8.211 -3.287 1.00 95.62 92 ALA A N 1
ATOM 713 C CA . ALA A 1 92 ? 12.115 7.220 -3.605 1.00 95.62 92 ALA A CA 1
ATOM 714 C C . ALA A 1 92 ? 11.694 6.386 -4.822 1.00 95.62 92 ALA A C 1
ATOM 716 O O . ALA A 1 92 ? 10.912 5.439 -4.693 1.00 95.62 92 ALA A O 1
ATOM 717 N N . PRO A 1 93 ? 12.148 6.742 -6.037 1.00 95.81 93 PRO A N 1
ATOM 718 C CA . PRO A 1 93 ? 12.075 5.820 -7.156 1.00 95.81 93 PRO A CA 1
ATOM 719 C C . PRO A 1 93 ? 13.030 4.650 -6.911 1.00 95.81 93 PRO A C 1
ATOM 721 O O . PRO A 1 93 ? 14.176 4.841 -6.505 1.00 95.81 93 PRO A O 1
ATOM 724 N N . ALA A 1 94 ? 12.568 3.442 -7.201 1.00 93.38 94 ALA A N 1
ATOM 725 C CA . ALA A 1 94 ? 13.386 2.247 -7.240 1.00 93.38 94 ALA A CA 1
ATOM 726 C C . ALA A 1 94 ? 13.508 1.740 -8.671 1.00 93.38 94 ALA A C 1
ATOM 728 O O . ALA A 1 94 ? 12.515 1.601 -9.397 1.00 93.38 94 ALA A O 1
ATOM 729 N N . ALA A 1 95 ? 14.740 1.463 -9.076 1.00 90.31 95 ALA A N 1
ATOM 730 C CA . ALA A 1 95 ? 15.052 0.944 -10.392 1.00 90.31 95 ALA A CA 1
ATOM 731 C C . ALA A 1 95 ? 16.098 -0.159 -10.296 1.00 90.31 95 ALA A C 1
ATOM 733 O O . ALA A 1 95 ? 16.983 -0.121 -9.445 1.00 90.31 95 ALA A O 1
ATOM 734 N N . ARG A 1 96 ? 15.994 -1.142 -11.191 1.00 86.62 96 ARG A N 1
ATOM 735 C CA . ARG A 1 96 ? 17.056 -2.130 -11.373 1.00 86.62 96 ARG A CA 1
ATOM 736 C C . ARG A 1 96 ? 18.299 -1.473 -11.976 1.00 86.62 96 ARG A C 1
ATOM 738 O O . ARG A 1 96 ? 18.192 -0.793 -13.000 1.00 86.62 96 ARG A O 1
ATOM 745 N N . VAL A 1 97 ? 19.444 -1.696 -11.343 1.00 87.75 97 VAL A N 1
ATOM 746 C CA . VAL A 1 97 ? 20.766 -1.179 -11.724 1.00 87.75 97 VAL A CA 1
ATOM 747 C C . VAL A 1 97 ? 21.689 -2.362 -11.971 1.00 87.75 97 VAL A C 1
ATOM 749 O O . VAL A 1 97 ? 21.635 -3.330 -11.220 1.00 87.75 97 VAL A O 1
ATOM 752 N N . GLU A 1 98 ? 22.519 -2.289 -13.010 1.00 86.25 98 GLU A N 1
ATOM 753 C CA . GLU A 1 98 ? 23.527 -3.317 -13.278 1.00 86.25 98 GLU A CA 1
ATOM 754 C C . GLU A 1 98 ? 24.498 -3.434 -12.106 1.00 86.25 98 GLU A C 1
ATOM 756 O O . GLU A 1 98 ? 24.998 -2.428 -11.591 1.00 86.25 98 GLU A O 1
ATOM 761 N N . ARG A 1 99 ? 24.781 -4.665 -11.693 1.00 85.50 99 ARG A N 1
ATOM 762 C CA . ARG A 1 99 ? 25.851 -4.931 -10.746 1.00 85.50 99 ARG A CA 1
ATOM 763 C C . ARG A 1 99 ? 27.179 -4.843 -11.490 1.00 85.50 99 ARG A C 1
ATOM 765 O O . ARG A 1 99 ? 27.341 -5.424 -12.556 1.00 85.50 99 ARG A O 1
ATOM 772 N N . ALA A 1 100 ? 28.154 -4.146 -10.912 1.00 82.31 100 ALA A N 1
ATOM 773 C CA . ALA A 1 100 ? 29.504 -4.145 -11.460 1.00 82.31 100 ALA A CA 1
ATOM 774 C C . ALA A 1 100 ? 30.076 -5.574 -11.437 1.00 82.31 100 ALA A C 1
ATOM 776 O O . ALA A 1 100 ? 30.149 -6.199 -10.378 1.00 82.31 100 ALA A O 1
ATOM 777 N N . GLY A 1 101 ? 30.481 -6.085 -12.596 1.00 82.38 101 GLY A N 1
ATOM 778 C CA . GLY A 1 101 ? 30.996 -7.441 -12.730 1.00 82.38 101 GLY A CA 1
ATOM 779 C C . GLY A 1 101 ? 31.038 -7.903 -14.181 1.00 82.38 101 GLY A C 1
ATOM 780 O O . GLY A 1 101 ? 30.730 -7.149 -15.099 1.00 82.38 101 GLY A O 1
ATOM 781 N N . ILE A 1 102 ? 31.452 -9.153 -14.372 1.00 79.94 102 ILE A N 1
ATOM 782 C CA . ILE A 1 102 ? 31.430 -9.828 -15.679 1.00 79.94 102 ILE A CA 1
ATOM 783 C C . ILE A 1 102 ? 30.052 -10.413 -16.014 1.00 79.94 102 ILE A C 1
ATOM 785 O O . ILE A 1 102 ? 29.773 -10.704 -17.172 1.00 79.94 102 ILE A O 1
ATOM 789 N N . GLU A 1 103 ? 29.205 -10.604 -15.004 1.00 81.06 103 GLU A N 1
ATOM 790 C CA . GLU A 1 103 ? 27.835 -11.085 -15.157 1.00 81.06 103 GLU A CA 1
ATOM 791 C C . GLU A 1 103 ? 26.909 -9.895 -15.415 1.00 81.06 103 GLU A C 1
ATOM 793 O O . GLU A 1 103 ? 26.922 -8.932 -14.648 1.00 81.06 103 GLU A O 1
ATOM 798 N N . SER A 1 104 ? 26.068 -9.968 -16.450 1.00 81.62 104 SER A N 1
ATOM 799 C CA . SER A 1 104 ? 25.066 -8.933 -16.720 1.00 81.62 104 SER A CA 1
ATOM 800 C C . SER A 1 104 ? 23.812 -9.200 -15.888 1.00 81.62 104 SER A C 1
ATOM 802 O O . SER A 1 104 ? 22.776 -9.637 -16.390 1.00 81.62 104 SER A O 1
ATOM 804 N N . VAL A 1 105 ? 23.931 -8.987 -14.577 1.00 83.56 105 VAL A N 1
ATOM 805 C CA . VAL A 1 105 ? 22.842 -9.122 -13.600 1.00 83.56 105 VAL A CA 1
ATOM 806 C C . VAL A 1 105 ? 22.622 -7.806 -12.869 1.00 83.56 105 VAL A C 1
ATOM 808 O O . VAL A 1 105 ? 23.563 -7.057 -12.616 1.00 83.56 105 VAL A O 1
ATOM 811 N N . GLY A 1 106 ? 21.369 -7.503 -12.535 1.00 82.19 106 GLY A N 1
ATOM 812 C CA . GLY A 1 106 ? 21.015 -6.254 -11.855 1.00 82.19 106 GLY A CA 1
ATOM 813 C C . GLY A 1 106 ? 20.405 -6.438 -10.467 1.00 82.19 106 GLY A C 1
ATOM 814 O O . GLY A 1 106 ? 19.762 -7.448 -10.196 1.00 82.19 106 GLY A O 1
ATOM 815 N N . ASP A 1 107 ? 20.505 -5.410 -9.630 1.00 86.00 107 ASP A N 1
ATOM 816 C CA . ASP A 1 107 ? 19.849 -5.329 -8.323 1.00 86.00 107 ASP A CA 1
ATOM 817 C C . ASP A 1 107 ? 18.824 -4.194 -8.300 1.00 86.00 107 ASP A C 1
ATOM 819 O O . ASP A 1 107 ? 19.022 -3.142 -8.911 1.00 86.00 107 ASP A O 1
ATOM 823 N N . LEU A 1 108 ? 17.711 -4.390 -7.590 1.00 87.75 108 LEU A N 1
ATOM 824 C CA . LEU A 1 108 ? 16.742 -3.320 -7.373 1.00 87.75 108 LEU A CA 1
ATOM 825 C C . LEU A 1 108 ? 17.305 -2.336 -6.345 1.00 87.75 108 LEU A C 1
ATOM 827 O O . LEU A 1 108 ? 17.494 -2.690 -5.183 1.00 87.75 108 LEU A O 1
ATOM 831 N N . HIS A 1 109 ? 17.559 -1.103 -6.775 1.00 91.25 109 HIS A N 1
ATOM 832 C CA . HIS A 1 109 ? 18.089 -0.047 -5.924 1.00 91.25 109 HIS A CA 1
ATOM 833 C C . HIS A 1 109 ? 17.053 1.057 -5.730 1.00 91.25 109 HIS A C 1
ATOM 835 O O . HIS A 1 109 ? 16.443 1.517 -6.696 1.00 91.25 109 HIS A O 1
ATOM 841 N N . GLU A 1 110 ? 16.860 1.489 -4.485 1.00 94.25 110 GLU A N 1
ATOM 842 C CA . GLU A 1 110 ? 15.940 2.565 -4.116 1.00 94.25 110 GLU A CA 1
ATOM 843 C C . GLU A 1 110 ? 16.719 3.865 -3.879 1.00 94.25 110 GLU A C 1
ATOM 845 O O . GLU A 1 110 ? 17.604 3.934 -3.028 1.00 94.25 110 GLU A O 1
ATOM 850 N N . PHE A 1 111 ? 16.389 4.908 -4.641 1.00 93.94 111 PHE A N 1
ATOM 851 C CA . PHE A 1 111 ? 17.104 6.182 -4.624 1.00 93.94 111 PHE A CA 1
ATOM 852 C C . PHE A 1 111 ? 16.368 7.192 -3.746 1.00 93.94 111 PHE A C 1
ATOM 854 O O . PHE A 1 111 ? 15.348 7.749 -4.143 1.00 93.94 111 PHE A O 1
ATOM 861 N N . TYR A 1 112 ? 16.886 7.454 -2.550 1.00 90.44 112 TYR A N 1
ATOM 862 C CA . TYR A 1 112 ? 16.247 8.355 -1.593 1.00 90.44 112 TYR A CA 1
ATOM 863 C C . TYR A 1 112 ? 16.488 9.823 -1.954 1.00 90.44 112 TYR A C 1
ATOM 865 O O . TYR A 1 112 ? 17.591 10.346 -1.786 1.00 90.44 112 TYR A O 1
ATOM 873 N N . LEU A 1 113 ? 15.437 10.520 -2.388 1.00 83.50 113 LEU A N 1
ATOM 874 C CA . LEU A 1 113 ? 15.465 11.973 -2.518 1.00 83.50 113 LEU A CA 1
ATOM 875 C C . LEU A 1 113 ? 15.125 12.584 -1.160 1.00 83.50 113 LEU A C 1
ATOM 877 O O . LEU A 1 113 ? 13.987 12.520 -0.687 1.00 83.50 113 LEU A O 1
ATOM 881 N N . ARG A 1 114 ? 16.131 13.178 -0.519 1.00 64.88 114 ARG A N 1
ATOM 882 C CA . ARG A 1 114 ? 15.945 13.926 0.722 1.00 64.88 114 ARG A CA 1
ATOM 883 C C . ARG A 1 114 ? 15.472 15.333 0.371 1.00 64.88 114 ARG A C 1
ATOM 885 O O . ARG A 1 114 ? 16.266 16.167 -0.052 1.00 64.88 114 ARG A O 1
ATOM 892 N N . ILE A 1 115 ? 14.178 15.588 0.535 1.00 66.12 115 ILE A N 1
ATOM 893 C CA . ILE A 1 115 ? 13.632 16.939 0.399 1.00 66.12 115 ILE A CA 1
ATOM 894 C C . ILE A 1 115 ? 13.976 17.682 1.690 1.00 66.12 115 ILE A C 1
ATOM 896 O O . ILE A 1 115 ? 13.424 17.392 2.750 1.00 66.12 115 ILE A O 1
ATOM 900 N N . LEU A 1 116 ? 14.949 18.589 1.614 1.00 65.00 116 LEU A N 1
ATOM 901 C CA . LEU A 1 116 ? 15.229 19.531 2.691 1.00 65.00 116 LEU A CA 1
ATOM 902 C C . LEU A 1 116 ? 14.077 20.539 2.715 1.00 65.00 116 LEU A C 1
ATOM 904 O O . LEU A 1 116 ? 13.897 21.297 1.764 1.00 65.00 116 LEU A O 1
ATOM 908 N N . VAL A 1 117 ? 13.267 20.499 3.769 1.00 58.50 117 VAL A N 1
ATOM 909 C CA . VAL A 1 117 ? 12.319 21.577 4.057 1.00 58.50 117 VAL A CA 1
ATOM 910 C C . VAL A 1 117 ? 13.160 22.728 4.611 1.00 58.50 117 VAL A C 1
ATOM 912 O O . VAL A 1 117 ? 13.829 22.539 5.628 1.00 58.50 117 VAL A O 1
ATOM 915 N N . ALA A 1 118 ? 13.219 23.841 3.876 1.00 51.56 118 ALA A N 1
ATOM 916 C CA . ALA A 1 118 ? 13.873 25.077 4.309 1.00 51.56 118 ALA A CA 1
ATOM 917 C C . ALA A 1 118 ? 13.091 25.753 5.443 1.00 51.56 118 ALA A C 1
ATOM 919 O O . ALA A 1 118 ? 11.847 25.596 5.466 1.00 51.56 118 ALA A O 1
#